Protein AF-A0A1S9AV54-F1 (afdb_monomer)

Secondary structure (DSSP, 8-state):
--HHHHHHHHHHHHHH-S----TTT-TT--GGGG-SSSSEEEETTEEEEEEE-TTT--EEEEEEESSHHHHHHHHH-HHHHHHHHHHHHHTT-SEEEEEETTTEEEEEEETTEEEEEE--TTGGG----SHHHHHHHHHHHHHHHHH--

Sequence (149 aa):
MDDALLAYLLEDAKRNAETIHWPLLSHESQYQHYFPTDTTGRVDSIDLETQLDSVSGQLYVSFTAVTSRMSRLFQQSASVAKWFKDLGEQLRATAVFLHLEAEGYRFLTLQGKPMEATLDQDLDKQHPTTPAATLVLEMCRGYERLYLV

Solvent-accessible surface area (backbone atoms only — not comparable to full-atom values): 8531 Å² total; per-residue (Å²): 132,40,70,49,50,51,51,52,52,56,54,44,38,74,73,63,81,49,83,81,83,52,73,89,75,47,91,74,73,55,74,68,78,46,35,88,42,100,40,39,27,59,55,92,61,32,41,37,39,47,50,69,40,85,88,80,72,43,35,36,35,40,37,35,26,75,37,61,68,45,26,50,40,57,75,62,13,66,56,54,46,47,47,56,50,53,51,31,54,74,68,61,25,42,33,35,37,37,39,23,70,82,77,47,41,35,37,51,28,50,69,75,40,83,38,83,47,71,70,59,98,57,63,90,75,62,76,62,90,43,76,69,48,43,53,51,52,52,49,53,53,52,47,44,70,73,76,71,114

Foldseek 3Di:
DDPLVVVLQVVVCVVPVDDSPQVLVPPPDDLVNQPPDPAWGDGPQKTKGWDQDPVVRAIEIEIERNDLSSLVSCVPDPSNLVVQLVSCVVVQHQWYWYQHPVQGIWTADGSSHGDTDRDDPPLVVDDDPDPVSVVVSVVSVVCCVPPVD

pLDDT: mean 76.38, std 11.06, range [46.53, 90.31]

Structure (mmCIF, N/CA/C/O backbone):
data_AF-A0A1S9AV54-F1
#
_entry.id   AF-A0A1S9AV54-F1
#
loop_
_atom_site.group_PDB
_atom_site.id
_atom_site.type_symbol
_atom_site.label_atom_id
_atom_site.label_alt_id
_atom_site.label_comp_id
_atom_site.label_asym_id
_atom_site.label_entity_id
_atom_site.label_seq_id
_atom_site.pdbx_PDB_ins_code
_atom_site.Cartn_x
_atom_site.Cartn_y
_atom_site.Cartn_z
_atom_site.occupancy
_atom_site.B_iso_or_equiv
_atom_site.auth_seq_id
_atom_site.auth_comp_id
_atom_site.auth_asym_id
_atom_site.auth_atom_id
_atom_site.pdbx_PDB_model_num
ATOM 1 N N . MET A 1 1 ? -0.200 3.895 -17.771 1.00 75.38 1 MET A N 1
ATOM 2 C CA . MET A 1 1 ? 1.186 3.693 -17.313 1.00 75.38 1 MET A CA 1
ATOM 3 C C . MET A 1 1 ? 1.855 5.051 -17.289 1.00 75.38 1 ME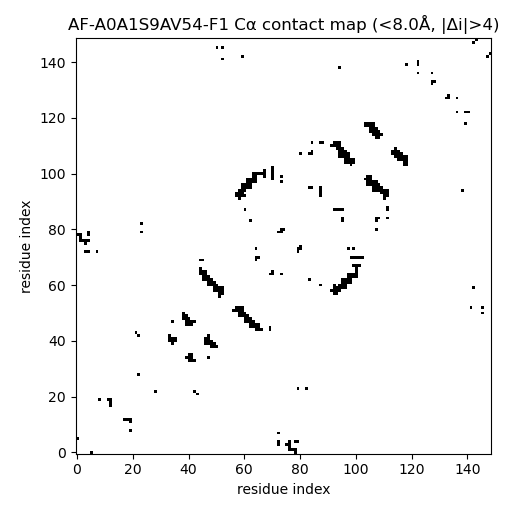T A C 1
ATOM 5 O O . MET A 1 1 ? 1.773 5.745 -18.294 1.00 75.38 1 MET A O 1
ATOM 9 N N . ASP A 1 2 ? 2.407 5.448 -16.146 1.00 87.81 2 ASP A N 1
ATOM 10 C CA . ASP A 1 2 ? 3.111 6.726 -15.962 1.00 87.81 2 ASP A CA 1
ATOM 11 C C . ASP A 1 2 ? 4.630 6.587 -16.148 1.00 87.81 2 ASP A C 1
ATOM 13 O O . ASP A 1 2 ? 5.161 5.473 -16.182 1.00 87.81 2 ASP A O 1
ATOM 17 N N . ASP A 1 3 ? 5.311 7.729 -16.256 1.00 89.19 3 ASP A N 1
ATOM 18 C CA . ASP A 1 3 ? 6.747 7.815 -16.536 1.00 89.19 3 ASP A CA 1
ATOM 19 C C . ASP A 1 3 ? 7.610 7.166 -15.450 1.00 89.19 3 ASP A C 1
ATOM 21 O O . ASP A 1 3 ? 8.635 6.567 -15.771 1.00 89.19 3 ASP A O 1
ATOM 25 N N . ALA A 1 4 ? 7.200 7.233 -14.177 1.00 87.81 4 ALA A N 1
ATOM 26 C CA . ALA A 1 4 ? 7.950 6.623 -13.082 1.00 87.81 4 ALA A CA 1
ATOM 27 C C . ALA A 1 4 ? 7.908 5.092 -13.173 1.00 87.81 4 ALA A C 1
ATOM 29 O O . ALA A 1 4 ? 8.945 4.434 -13.059 1.00 87.81 4 ALA A O 1
ATOM 30 N N . LEU A 1 5 ? 6.730 4.526 -13.460 1.00 85.88 5 LEU A N 1
ATOM 31 C CA . LEU A 1 5 ? 6.596 3.094 -13.726 1.00 85.88 5 LEU A CA 1
ATOM 32 C C . LEU A 1 5 ? 7.379 2.686 -14.978 1.00 85.88 5 LEU A C 1
ATOM 34 O O . LEU A 1 5 ? 8.121 1.710 -14.938 1.00 85.88 5 LEU A O 1
ATOM 38 N N . LEU A 1 6 ? 7.283 3.443 -16.073 1.00 86.06 6 LEU A N 1
ATOM 39 C CA . LEU A 1 6 ? 8.031 3.138 -17.294 1.00 86.06 6 LEU A CA 1
ATOM 40 C C . LEU A 1 6 ? 9.552 3.167 -17.061 1.00 86.06 6 LEU A C 1
ATOM 42 O O . LEU A 1 6 ? 10.252 2.248 -17.485 1.00 86.06 6 LEU A O 1
ATOM 46 N N . ALA A 1 7 ? 10.065 4.187 -16.371 1.00 87.19 7 ALA A N 1
ATOM 47 C CA . ALA A 1 7 ? 11.483 4.304 -16.046 1.00 87.19 7 ALA A CA 1
ATOM 48 C C . ALA A 1 7 ? 11.966 3.127 -15.188 1.00 87.19 7 ALA A C 1
ATOM 50 O O . ALA A 1 7 ? 13.002 2.534 -15.494 1.00 87.19 7 ALA A O 1
ATOM 51 N N . TYR A 1 8 ? 11.184 2.741 -14.175 1.00 85.69 8 TYR A N 1
ATOM 52 C CA . TYR A 1 8 ? 11.475 1.574 -13.345 1.00 85.69 8 TYR A CA 1
ATOM 53 C C . TYR A 1 8 ? 11.595 0.296 -14.184 1.00 85.69 8 TYR A C 1
ATOM 55 O O . TYR A 1 8 ? 12.587 -0.422 -14.073 1.00 85.69 8 TYR A O 1
ATOM 63 N N . LEU A 1 9 ? 10.617 0.038 -15.058 1.00 84.19 9 LEU A N 1
ATOM 64 C CA . LEU A 1 9 ? 10.584 -1.155 -15.908 1.00 84.19 9 LEU A CA 1
ATOM 65 C C . LEU A 1 9 ? 11.773 -1.176 -16.887 1.00 84.19 9 LEU A C 1
ATOM 67 O O . LEU A 1 9 ? 12.424 -2.205 -17.057 1.00 84.19 9 LEU A O 1
ATOM 71 N N . LEU A 1 10 ? 12.111 -0.031 -17.492 1.00 85.19 10 LEU A N 1
ATOM 72 C CA . LEU A 1 10 ? 13.263 0.089 -18.393 1.00 85.19 10 LEU A CA 1
ATOM 73 C C . LEU A 1 10 ? 14.598 -0.151 -17.681 1.00 85.19 10 LEU A C 1
ATOM 75 O O . LEU A 1 10 ? 15.503 -0.761 -18.253 1.00 85.19 10 LEU A O 1
ATOM 79 N N . GLU A 1 11 ? 14.753 0.347 -16.455 1.00 84.00 11 GLU A N 1
ATOM 80 C CA . GLU A 1 11 ? 15.935 0.061 -15.643 1.00 84.00 11 GLU A CA 1
ATOM 81 C C . GLU A 1 11 ? 16.008 -1.407 -15.232 1.00 84.00 11 GLU A C 1
ATOM 83 O O . GLU A 1 11 ? 17.103 -1.972 -15.200 1.00 84.00 11 GLU A O 1
ATOM 88 N N . ASP A 1 12 ? 14.869 -2.026 -14.930 1.00 79.81 12 ASP A N 1
ATOM 89 C CA . ASP A 1 12 ? 14.818 -3.429 -14.542 1.00 79.81 12 ASP A CA 1
ATOM 90 C C . ASP A 1 12 ? 15.193 -4.365 -15.695 1.00 79.81 12 ASP A C 1
ATOM 92 O O . ASP A 1 12 ? 16.088 -5.196 -15.538 1.00 79.81 12 ASP A O 1
ATOM 96 N N . ALA A 1 13 ? 14.643 -4.142 -16.894 1.00 79.69 13 ALA A N 1
ATOM 97 C CA . ALA A 1 13 ? 15.027 -4.895 -18.092 1.00 79.69 13 ALA A CA 1
ATOM 98 C C . ALA A 1 13 ? 16.526 -4.808 -18.401 1.00 79.69 13 ALA A C 1
ATOM 100 O O . ALA A 1 13 ? 17.140 -5.800 -18.792 1.00 79.69 13 ALA A O 1
ATOM 101 N N . LYS A 1 14 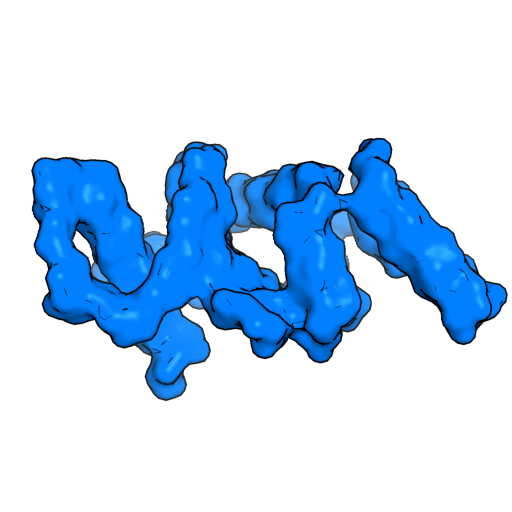? 17.141 -3.633 -18.206 1.00 81.94 14 LYS A N 1
ATOM 102 C CA . LYS A 1 14 ? 18.591 -3.463 -18.396 1.00 81.94 14 LYS A CA 1
ATOM 103 C C . LYS A 1 14 ? 19.414 -4.284 -17.405 1.00 81.94 14 LYS A C 1
ATOM 105 O O . LYS A 1 14 ? 20.535 -4.660 -17.732 1.00 81.94 14 LYS A O 1
ATOM 110 N N . ARG A 1 15 ? 18.895 -4.508 -16.195 1.00 75.69 15 ARG A N 1
ATOM 111 C CA . ARG A 1 15 ? 19.590 -5.235 -15.124 1.00 75.69 15 ARG A CA 1
ATOM 112 C C . ARG A 1 15 ? 19.398 -6.741 -15.228 1.00 75.69 15 ARG A C 1
ATOM 114 O O . ARG A 1 15 ? 20.354 -7.470 -14.993 1.00 75.69 15 ARG A O 1
ATOM 121 N N . ASN A 1 16 ? 18.193 -7.180 -15.575 1.00 70.38 16 ASN A N 1
ATOM 122 C CA . ASN A 1 16 ? 17.802 -8.574 -15.407 1.00 70.38 16 ASN A CA 1
ATOM 123 C C . ASN A 1 16 ? 17.752 -9.383 -16.709 1.00 70.38 16 ASN A C 1
ATOM 125 O O . ASN A 1 16 ? 17.605 -10.592 -16.615 1.00 70.38 16 ASN A O 1
ATOM 129 N N . ALA A 1 17 ? 17.919 -8.771 -17.894 1.00 57.16 17 ALA A N 1
ATOM 130 C CA . ALA A 1 17 ? 17.963 -9.409 -19.230 1.00 57.16 17 ALA A CA 1
ATOM 131 C C . ALA A 1 17 ? 16.789 -10.351 -19.602 1.00 57.16 17 ALA A C 1
ATOM 133 O O . ALA A 1 17 ? 16.693 -10.781 -20.752 1.00 57.16 17 ALA A O 1
ATOM 134 N N . GLU A 1 18 ? 15.880 -10.630 -18.673 1.00 56.59 18 GLU A N 1
ATOM 135 C CA . GLU A 1 18 ? 14.675 -11.425 -18.838 1.00 56.59 18 GLU A CA 1
ATOM 136 C C . GLU A 1 18 ? 13.428 -10.538 -18.909 1.00 56.59 18 GLU A C 1
ATOM 138 O O . GLU A 1 18 ? 13.426 -9.354 -18.560 1.00 56.59 18 GLU A O 1
ATOM 143 N N . THR A 1 19 ? 12.359 -11.139 -19.427 1.00 55.69 19 THR A N 1
ATOM 144 C CA . THR A 1 19 ? 11.042 -10.539 -19.630 1.00 55.69 19 THR A CA 1
ATOM 145 C C . THR A 1 19 ? 10.563 -9.842 -18.359 1.00 55.69 19 THR A C 1
ATOM 147 O O . THR A 1 19 ? 10.420 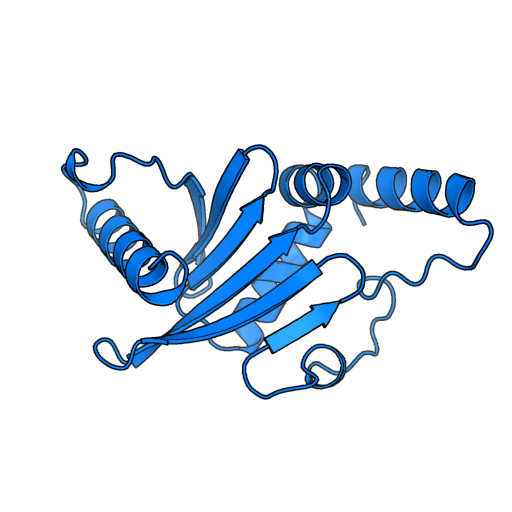-10.476 -17.318 1.00 55.69 19 THR A O 1
ATOM 150 N N . ILE A 1 20 ? 10.280 -8.541 -18.457 1.00 55.16 20 ILE A N 1
ATOM 151 C CA . ILE A 1 20 ? 9.717 -7.751 -17.361 1.00 55.16 20 ILE A CA 1
ATOM 152 C C . ILE A 1 20 ? 8.332 -8.318 -17.021 1.00 55.16 20 ILE A C 1
ATOM 154 O O . ILE A 1 20 ? 7.342 -7.985 -17.675 1.00 55.16 20 ILE A O 1
ATOM 158 N N . HIS A 1 21 ? 8.245 -9.186 -16.016 1.00 56.19 21 HIS A N 1
ATOM 159 C CA . HIS A 1 21 ? 6.972 -9.721 -15.551 1.00 56.19 21 HIS A CA 1
ATOM 160 C C . HIS A 1 21 ? 6.456 -8.876 -14.391 1.00 56.19 21 HIS A C 1
ATOM 162 O O . HIS A 1 21 ? 6.530 -9.266 -13.227 1.00 56.19 21 HIS A O 1
ATOM 168 N N . TRP A 1 22 ? 5.937 -7.690 -14.712 1.00 62.81 22 TRP A N 1
ATOM 169 C CA . TRP A 1 22 ? 5.307 -6.849 -13.705 1.00 62.81 22 TRP A CA 1
ATOM 170 C C . TRP A 1 22 ? 3.794 -7.130 -13.645 1.00 62.81 22 TRP A C 1
ATOM 172 O O . TRP A 1 22 ? 3.108 -6.961 -14.655 1.00 62.81 22 TRP A O 1
ATOM 182 N N . PRO A 1 23 ? 3.241 -7.511 -12.482 1.00 59.38 23 PRO A N 1
ATOM 183 C CA . PRO A 1 23 ? 1.856 -7.975 -12.357 1.00 59.38 23 PRO A CA 1
ATOM 184 C C . PRO A 1 23 ? 0.800 -6.908 -12.679 1.00 59.38 23 PRO A C 1
ATOM 186 O O . PRO A 1 23 ? -0.348 -7.245 -12.951 1.00 59.38 23 PRO A O 1
ATOM 189 N N . LEU A 1 24 ? 1.180 -5.623 -12.716 1.00 56.88 24 LEU A N 1
ATOM 190 C CA . LEU A 1 24 ? 0.297 -4.534 -13.167 1.00 56.88 24 LEU A CA 1
ATOM 191 C C . LEU A 1 24 ? 0.088 -4.501 -14.683 1.00 56.88 24 LEU A C 1
ATOM 193 O O . LEU A 1 24 ? -0.802 -3.800 -15.159 1.00 56.88 24 LEU A O 1
ATOM 197 N N . LEU A 1 25 ? 0.941 -5.190 -15.443 1.00 57.09 25 LEU A N 1
ATOM 198 C CA . LEU A 1 25 ? 0.853 -5.263 -16.902 1.00 57.09 25 LEU A CA 1
ATOM 199 C C . LEU A 1 25 ? 0.002 -6.456 -17.355 1.00 57.09 25 LEU A C 1
ATOM 201 O O . LEU A 1 25 ? -0.543 -6.440 -18.457 1.00 57.09 25 LEU A O 1
ATOM 205 N N . SER A 1 26 ? -0.156 -7.467 -16.501 1.00 55.50 26 SER A N 1
ATOM 206 C CA . SER A 1 26 ? -1.045 -8.601 -16.727 1.00 55.50 26 SER A CA 1
ATOM 207 C C . SER A 1 26 ? -2.447 -8.275 -16.206 1.00 55.50 26 SER A C 1
ATOM 209 O O . SER A 1 26 ? -2.756 -8.456 -15.033 1.00 55.50 26 SER A O 1
ATOM 211 N N . HIS A 1 27 ? -3.323 -7.815 -17.101 1.00 48.72 27 HIS A N 1
ATOM 212 C CA . HIS A 1 27 ? -4.743 -7.542 -16.824 1.00 48.72 27 HIS A CA 1
ATOM 213 C C . HIS A 1 27 ? -5.552 -8.767 -16.335 1.00 48.72 27 HIS A C 1
ATOM 215 O O . HIS A 1 27 ? -6.704 -8.611 -15.934 1.00 48.72 27 HIS A O 1
ATOM 221 N N . GLU A 1 28 ? -4.978 -9.973 -16.381 1.00 46.53 28 GLU A N 1
ATOM 222 C CA . GLU A 1 28 ? -5.686 -11.246 -16.186 1.00 46.53 28 GLU A CA 1
ATOM 223 C C . GLU A 1 28 ? -5.423 -11.934 -14.840 1.00 46.53 28 GLU A C 1
ATOM 225 O O . GLU A 1 28 ? -6.096 -12.916 -14.517 1.00 46.53 28 GLU A O 1
ATOM 230 N N . SER A 1 29 ? -4.476 -11.458 -14.027 1.00 51.19 29 SER A N 1
ATOM 231 C CA . SER A 1 29 ? -4.162 -12.116 -12.757 1.00 51.19 29 SER A CA 1
ATOM 232 C C . SER A 1 29 ? -5.284 -11.872 -11.745 1.00 51.19 29 SER A C 1
ATOM 234 O O . SER A 1 29 ? -5.382 -10.819 -11.114 1.00 51.19 29 SER A O 1
ATOM 236 N N . GLN A 1 30 ? -6.160 -12.872 -11.610 1.00 55.03 30 GLN A N 1
ATOM 237 C CA . GLN A 1 30 ? -7.209 -12.905 -10.594 1.00 55.03 30 GLN A CA 1
ATOM 238 C C . GLN A 1 30 ? -6.583 -12.691 -9.214 1.00 55.03 30 GLN A C 1
ATOM 240 O O . GLN A 1 30 ? -5.549 -13.282 -8.917 1.00 55.03 30 GLN A O 1
ATOM 245 N N . TYR A 1 31 ? -7.239 -11.886 -8.382 1.00 56.97 31 TYR A N 1
ATOM 246 C CA . TYR A 1 31 ? -6.842 -11.487 -7.028 1.00 56.97 31 TYR A CA 1
ATOM 247 C C . TYR A 1 31 ? -6.191 -12.603 -6.175 1.00 56.97 31 TYR A C 1
ATOM 249 O O . TYR A 1 31 ? -5.211 -12.363 -5.473 1.00 56.97 31 TYR A O 1
ATOM 257 N N . GLN A 1 32 ? -6.684 -13.842 -6.291 1.00 59.59 32 GLN A N 1
ATOM 258 C CA . GLN A 1 32 ? -6.175 -15.024 -5.580 1.00 59.59 32 GLN A CA 1
ATOM 259 C C . GLN A 1 32 ? -4.711 -15.373 -5.904 1.00 59.59 32 GLN A C 1
ATOM 261 O O . GLN A 1 32 ? -4.046 -16.014 -5.101 1.00 59.59 32 GLN A O 1
ATOM 266 N N . HIS A 1 33 ? -4.174 -14.929 -7.042 1.00 63.44 33 HIS A N 1
ATOM 267 C CA . HIS A 1 33 ? -2.778 -15.177 -7.415 1.00 63.44 33 HIS A CA 1
ATOM 268 C C . HIS A 1 33 ? -1.773 -14.352 -6.601 1.00 63.44 33 HIS A C 1
ATOM 270 O O . HIS A 1 33 ? -0.587 -14.670 -6.609 1.00 63.44 33 HIS A O 1
ATOM 276 N N . TYR A 1 34 ? -2.224 -13.301 -5.911 1.00 61.72 34 TYR A N 1
ATOM 277 C CA . TYR A 1 34 ? -1.355 -12.431 -5.111 1.00 61.72 34 TYR A CA 1
ATOM 278 C C . TYR A 1 34 ? -1.278 -12.845 -3.638 1.00 61.72 34 TYR A C 1
ATOM 280 O O . TYR A 1 34 ? -0.382 -12.402 -2.923 1.00 61.72 34 TYR A O 1
ATOM 288 N N . PHE A 1 35 ? -2.193 -13.713 -3.203 1.00 65.38 35 PHE A N 1
ATOM 289 C CA . PHE A 1 35 ? -2.375 -14.141 -1.820 1.00 65.38 35 PHE A CA 1
ATOM 290 C C . PHE A 1 35 ? -2.206 -15.666 -1.725 1.00 65.38 35 PHE A C 1
ATOM 292 O O . PHE A 1 35 ? -3.184 -16.402 -1.835 1.00 65.38 35 PHE A O 1
ATOM 299 N N . PRO A 1 36 ? -0.972 -16.179 -1.542 1.00 64.38 36 PRO A N 1
ATOM 300 C CA . PRO A 1 36 ? -0.732 -17.587 -1.231 1.00 64.38 36 PRO A CA 1
ATOM 301 C C . PRO A 1 36 ? -1.382 -18.025 0.091 1.00 64.38 36 PRO A C 1
ATOM 303 O O . PRO A 1 36 ? -1.556 -19.221 0.312 1.00 64.38 36 PRO A O 1
ATOM 306 N N . THR A 1 37 ? -1.732 -17.078 0.967 1.00 75.31 37 THR A N 1
ATOM 307 C CA . THR A 1 37 ? -2.500 -17.316 2.194 1.00 75.31 37 THR A CA 1
ATOM 308 C C . THR A 1 37 ? -3.629 -16.297 2.318 1.00 75.31 37 THR A C 1
ATOM 310 O O . THR A 1 37 ? -3.597 -15.263 1.657 1.00 75.31 37 THR A O 1
ATOM 313 N N . ASP A 1 38 ? -4.583 -16.541 3.218 1.00 73.19 38 ASP A N 1
ATOM 314 C CA . ASP A 1 38 ? -5.720 -15.636 3.441 1.00 73.19 38 ASP A CA 1
ATOM 315 C C . ASP A 1 38 ? -5.311 -14.235 3.929 1.00 73.19 38 ASP A C 1
ATOM 317 O O . ASP A 1 38 ? -6.094 -13.297 3.796 1.00 73.19 38 ASP A O 1
ATOM 321 N N . THR A 1 39 ? -4.108 -14.083 4.498 1.00 82.25 39 THR A N 1
ATOM 322 C CA . THR A 1 39 ? -3.677 -12.836 5.150 1.00 82.25 39 THR A CA 1
ATOM 323 C C . THR A 1 39 ? -2.349 -12.279 4.666 1.00 82.25 39 THR A C 1
ATOM 325 O O . THR A 1 39 ? -2.066 -11.114 4.911 1.00 82.25 39 THR A O 1
ATOM 328 N N . THR A 1 40 ? -1.521 -13.066 3.986 1.00 85.25 40 THR A N 1
ATOM 329 C CA . THR A 1 40 ? -0.207 -12.622 3.508 1.00 85.25 40 THR A CA 1
ATOM 330 C C . THR A 1 40 ? 0.042 -13.060 2.079 1.00 85.25 40 THR A C 1
ATOM 332 O O . THR A 1 40 ? -0.409 -14.123 1.631 1.00 85.25 40 THR A O 1
ATOM 335 N N . GLY A 1 41 ? 0.813 -12.245 1.372 1.00 83.19 41 GLY A N 1
ATOM 336 C CA . GLY A 1 41 ? 1.268 -12.567 0.041 1.00 83.19 41 GLY A CA 1
ATOM 337 C C . GLY A 1 41 ? 2.486 -11.795 -0.394 1.00 83.19 41 GLY A C 1
ATOM 338 O O . GLY A 1 41 ? 2.962 -10.898 0.294 1.00 83.19 41 GLY A O 1
ATOM 339 N N . ARG A 1 42 ? 3.017 -12.185 -1.547 1.00 80.31 42 ARG A N 1
ATOM 340 C CA . ARG A 1 42 ? 4.173 -11.528 -2.136 1.00 80.31 42 ARG A CA 1
ATOM 341 C C . ARG A 1 42 ? 3.998 -11.422 -3.632 1.00 80.31 42 ARG A C 1
ATOM 343 O O . ARG A 1 42 ? 3.701 -12.400 -4.314 1.00 80.31 42 ARG A O 1
ATOM 350 N N . VAL A 1 43 ? 4.226 -10.218 -4.123 1.00 76.75 43 VAL A N 1
ATOM 351 C CA . VAL A 1 43 ? 4.129 -9.855 -5.525 1.00 76.75 43 VAL A CA 1
ATOM 352 C C . VAL A 1 43 ? 5.462 -9.235 -5.914 1.00 76.75 43 VAL A C 1
ATOM 354 O O . VAL A 1 43 ? 5.704 -8.053 -5.685 1.00 76.75 43 VAL A O 1
ATOM 357 N N . ASP A 1 44 ? 6.352 -10.070 -6.457 1.00 76.12 44 ASP A N 1
ATOM 358 C CA . ASP A 1 44 ? 7.738 -9.703 -6.768 1.00 76.12 44 ASP A CA 1
ATOM 359 C C . ASP A 1 44 ? 8.459 -9.107 -5.536 1.00 76.12 44 ASP A C 1
ATOM 361 O O . ASP A 1 44 ? 8.775 -9.823 -4.579 1.00 76.12 44 ASP A O 1
ATOM 365 N N . SER A 1 45 ? 8.692 -7.795 -5.537 1.00 79.88 45 SER A N 1
ATOM 366 C CA . SER A 1 45 ? 9.422 -7.055 -4.506 1.00 79.88 45 SER A CA 1
ATOM 367 C C . SER A 1 45 ? 8.481 -6.242 -3.608 1.00 79.88 45 SER A C 1
ATOM 369 O O . SER A 1 45 ? 8.879 -5.218 -3.043 1.00 79.88 45 SER A O 1
ATOM 371 N N . ILE A 1 46 ? 7.226 -6.688 -3.523 1.00 84.62 46 ILE A N 1
ATOM 372 C CA . ILE A 1 46 ? 6.162 -6.139 -2.687 1.00 84.62 46 ILE A CA 1
ATOM 373 C C . ILE A 1 46 ? 5.657 -7.259 -1.784 1.00 84.62 46 ILE A C 1
ATOM 375 O O . ILE A 1 46 ? 5.123 -8.250 -2.285 1.00 84.62 46 ILE A O 1
ATOM 379 N N . ASP A 1 47 ? 5.789 -7.089 -0.475 1.00 87.38 47 ASP A N 1
ATOM 380 C CA . ASP A 1 47 ? 5.120 -7.954 0.496 1.00 87.38 47 ASP A CA 1
ATOM 381 C C . ASP A 1 47 ? 3.748 -7.348 0.836 1.00 87.38 47 ASP A C 1
ATOM 383 O O . ASP A 1 47 ? 3.613 -6.131 0.982 1.00 87.38 47 ASP A O 1
ATOM 387 N N . LEU A 1 48 ? 2.721 -8.190 0.908 1.00 88.06 48 LEU A N 1
ATOM 388 C CA . LEU A 1 48 ? 1.338 -7.823 1.193 1.00 88.06 48 LEU A CA 1
ATOM 389 C C . LEU A 1 48 ? 0.907 -8.493 2.487 1.00 88.06 48 LEU A C 1
ATOM 391 O O . LEU A 1 48 ? 1.116 -9.694 2.669 1.00 88.06 48 LEU A O 1
ATOM 395 N N . GLU A 1 49 ? 0.222 -7.744 3.335 1.00 90.31 49 GLU A N 1
ATOM 396 C CA . GLU A 1 49 ? -0.353 -8.265 4.565 1.00 90.31 49 GLU A CA 1
ATOM 397 C C . GLU A 1 49 ? -1.732 -7.656 4.806 1.00 90.31 49 GLU A C 1
ATOM 399 O O . GLU A 1 49 ? -1.964 -6.476 4.542 1.00 90.31 49 GLU A O 1
ATOM 404 N N . THR A 1 50 ? -2.661 -8.464 5.303 1.00 89.38 50 THR A N 1
ATOM 405 C CA . THR A 1 50 ? -3.975 -8.020 5.749 1.00 89.38 50 THR A CA 1
ATOM 406 C C . THR A 1 50 ? -4.213 -8.468 7.178 1.00 89.38 50 THR A C 1
ATOM 408 O O . THR A 1 50 ? -4.050 -9.647 7.495 1.00 89.38 50 THR A O 1
ATOM 411 N N . GLN A 1 51 ? -4.694 -7.557 8.014 1.00 88.88 51 GLN A N 1
ATOM 412 C CA . GLN A 1 51 ? -5.055 -7.850 9.394 1.00 88.88 51 GLN A CA 1
ATOM 413 C C . GLN A 1 51 ? -6.421 -7.266 9.730 1.00 88.88 51 GLN A C 1
ATOM 415 O O . GLN A 1 51 ? -6.720 -6.111 9.419 1.00 88.88 51 GLN A O 1
ATOM 420 N N . LEU A 1 52 ? -7.252 -8.080 10.378 1.00 87.31 52 LEU A N 1
ATOM 421 C CA . LEU A 1 52 ? -8.535 -7.667 10.931 1.00 87.31 52 LEU A CA 1
ATOM 422 C C . LEU A 1 52 ? -8.329 -7.275 12.396 1.00 87.31 52 LEU A C 1
ATOM 424 O O . LEU A 1 52 ? -7.984 -8.122 13.219 1.00 87.31 52 LEU A O 1
ATOM 428 N N . ASP A 1 53 ? -8.578 -6.013 12.736 1.00 83.75 53 ASP A N 1
ATOM 429 C CA . ASP A 1 53 ? -8.629 -5.590 14.134 1.00 83.75 53 ASP A CA 1
ATOM 430 C C . ASP A 1 53 ? -9.872 -6.199 14.787 1.00 83.75 53 ASP A C 1
ATOM 432 O O . ASP A 1 53 ? -11.007 -5.845 14.467 1.00 83.75 53 ASP A O 1
ATOM 436 N N . SER A 1 54 ? -9.655 -7.133 15.709 1.00 80.75 54 SER A N 1
ATOM 437 C CA . SER A 1 54 ? -10.722 -7.842 16.417 1.00 80.75 54 SER A CA 1
ATOM 438 C C . SER A 1 54 ? -11.556 -6.935 17.326 1.00 80.75 54 SER A C 1
ATOM 440 O O . SER A 1 54 ? -12.683 -7.295 17.667 1.00 80.75 54 SER A O 1
ATOM 442 N N . VAL A 1 55 ? -11.039 -5.760 17.699 1.00 77.06 55 VAL A N 1
ATOM 443 C CA . VAL A 1 55 ? -11.728 -4.785 18.552 1.00 77.06 55 VAL A CA 1
ATOM 444 C C . VAL A 1 55 ? -12.638 -3.887 17.722 1.00 77.06 55 VAL A C 1
ATOM 446 O O . VAL A 1 55 ? -13.791 -3.668 18.088 1.00 77.06 55 VAL A O 1
ATOM 449 N N . SER A 1 56 ? -12.132 -3.357 16.607 1.00 79.50 56 SER A N 1
ATOM 450 C CA . SER A 1 56 ? -12.882 -2.420 15.761 1.00 79.50 56 SER A CA 1
ATOM 451 C C . SER A 1 56 ? -13.645 -3.094 14.614 1.00 79.50 56 SER A C 1
ATOM 453 O O . SER A 1 56 ? -14.520 -2.471 14.012 1.00 79.50 56 SER A O 1
ATOM 455 N N . GLY A 1 57 ? -13.334 -4.356 14.303 1.00 84.75 57 GLY A N 1
ATOM 456 C CA . GLY A 1 57 ? -13.851 -5.080 13.140 1.00 84.75 57 GLY A CA 1
ATOM 457 C C . GLY A 1 57 ? -13.325 -4.544 11.804 1.00 84.75 57 GLY A C 1
ATOM 458 O O . GLY A 1 57 ? -13.901 -4.841 10.758 1.00 84.75 57 GLY A O 1
ATOM 459 N N . GLN A 1 58 ? -12.276 -3.720 11.828 1.00 86.06 58 GLN A N 1
ATOM 460 C CA . GLN A 1 58 ? -11.740 -3.051 10.647 1.00 86.06 58 GLN A CA 1
ATOM 461 C C . GLN A 1 58 ? -10.645 -3.887 9.994 1.00 86.06 58 GLN A C 1
ATOM 463 O O . GLN A 1 58 ? -9.756 -4.404 10.668 1.00 86.06 58 GLN A O 1
ATOM 468 N N . LEU A 1 59 ? -10.711 -4.006 8.668 1.00 87.94 59 LEU A N 1
ATOM 469 C CA . LEU A 1 59 ? -9.681 -4.671 7.877 1.00 87.94 59 LEU A CA 1
ATOM 470 C C . LEU A 1 59 ? -8.639 -3.652 7.423 1.00 87.94 59 LEU A C 1
ATOM 472 O O . LEU A 1 59 ? -8.971 -2.671 6.752 1.00 87.94 59 LEU A O 1
ATOM 476 N N . TYR A 1 60 ? -7.384 -3.924 7.737 1.00 88.56 60 TYR A N 1
ATOM 477 C CA . TYR A 1 60 ? -6.238 -3.137 7.319 1.00 88.56 60 TYR A CA 1
ATOM 478 C C . TYR A 1 60 ? -5.405 -3.920 6.321 1.00 88.56 60 TYR A C 1
ATOM 480 O O . TYR A 1 60 ? -5.235 -5.127 6.479 1.00 88.56 60 TYR A O 1
ATOM 488 N N . VAL A 1 61 ? -4.874 -3.223 5.322 1.00 89.00 61 VAL A N 1
ATOM 489 C CA . VAL A 1 61 ? -3.982 -3.797 4.313 1.00 89.00 61 VAL A CA 1
ATOM 490 C C . VAL A 1 61 ? -2.681 -3.015 4.320 1.00 89.00 61 VAL A C 1
ATOM 492 O O . VAL A 1 61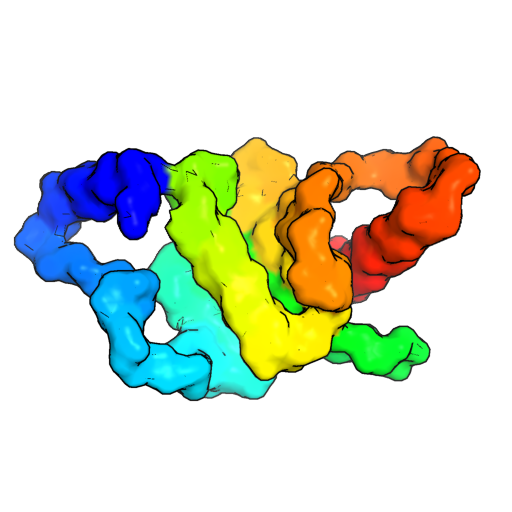 ? -2.706 -1.784 4.269 1.00 8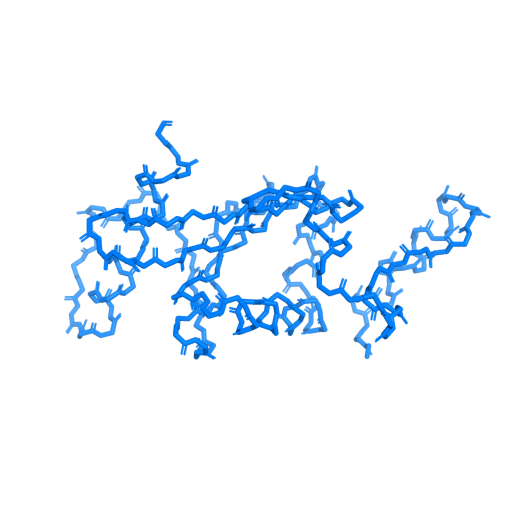9.00 61 VAL A O 1
ATOM 495 N N . SER A 1 62 ? -1.559 -3.720 4.371 1.00 89.75 62 SER A N 1
ATOM 496 C CA . SER A 1 62 ? -0.219 -3.153 4.308 1.00 89.75 62 SER A CA 1
ATOM 497 C C . SER A 1 62 ? 0.532 -3.679 3.093 1.00 89.75 62 SER A C 1
ATOM 499 O O . SER A 1 62 ? 0.492 -4.872 2.790 1.00 89.75 62 SER A O 1
ATOM 501 N N . PHE A 1 63 ? 1.229 -2.780 2.405 1.00 89.44 63 PHE A N 1
ATOM 502 C CA . PHE A 1 63 ? 2.146 -3.096 1.318 1.00 89.44 63 PHE A CA 1
ATOM 503 C C . PHE A 1 63 ? 3.549 -2.659 1.705 1.00 89.44 63 PHE A C 1
ATOM 505 O O . PHE A 1 63 ? 3.800 -1.467 1.877 1.00 89.44 63 PHE A O 1
ATOM 512 N N . THR A 1 64 ? 4.482 -3.597 1.787 1.00 89.06 64 THR A N 1
ATOM 513 C CA . THR A 1 64 ? 5.873 -3.307 2.130 1.00 89.06 64 THR A CA 1
ATOM 514 C C . THR A 1 64 ? 6.750 -3.366 0.891 1.00 89.06 64 THR A C 1
ATOM 516 O O . THR A 1 64 ? 6.829 -4.386 0.205 1.00 89.06 64 THR A O 1
ATOM 519 N N . ALA A 1 65 ? 7.427 -2.257 0.603 1.00 87.31 65 ALA A N 1
ATOM 520 C CA . ALA A 1 65 ? 8.478 -2.213 -0.398 1.00 87.31 65 ALA A CA 1
ATOM 521 C C . ALA A 1 65 ? 9.730 -2.916 0.144 1.00 87.31 65 ALA A C 1
ATOM 523 O O . ALA A 1 65 ? 10.362 -2.431 1.079 1.00 87.31 65 ALA A O 1
ATOM 524 N N . VAL A 1 66 ? 10.132 -4.024 -0.484 1.00 84.25 66 VAL A N 1
ATOM 525 C CA . VAL A 1 66 ? 11.299 -4.823 -0.050 1.00 84.25 66 VAL A CA 1
ATOM 526 C C . VAL A 1 66 ? 12.634 -4.156 -0.420 1.00 84.25 66 VAL A C 1
ATOM 528 O O . VAL A 1 66 ? 13.693 -4.560 0.047 1.00 84.25 66 VAL A O 1
ATOM 531 N N . THR A 1 67 ? 12.610 -3.141 -1.291 1.00 84.00 67 THR A N 1
ATOM 532 C CA . THR A 1 67 ? 13.817 -2.423 -1.725 1.00 8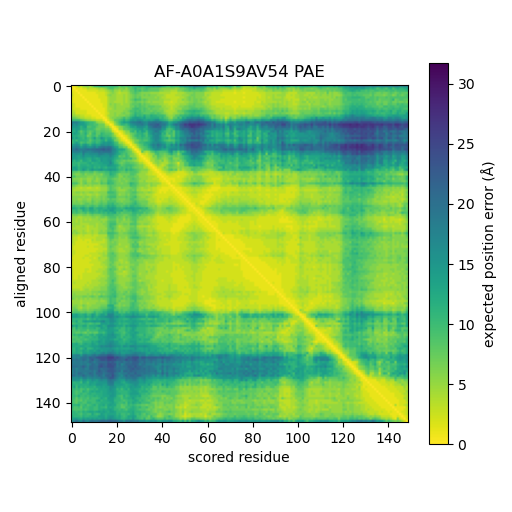4.00 67 THR A CA 1
ATOM 533 C C . THR A 1 67 ? 13.575 -0.925 -1.830 1.00 84.00 67 THR A C 1
ATOM 535 O O . THR A 1 67 ? 12.505 -0.477 -2.239 1.00 84.00 67 THR A O 1
ATOM 538 N N . SER A 1 68 ? 14.624 -0.133 -1.626 1.00 84.56 68 SER A N 1
ATOM 539 C CA . SER A 1 68 ? 14.571 1.330 -1.716 1.00 84.56 68 SER A CA 1
ATOM 540 C C . SER A 1 68 ? 14.220 1.821 -3.123 1.00 84.56 68 SER A C 1
ATOM 542 O O . SER A 1 68 ? 13.738 2.939 -3.312 1.00 84.56 68 SER A O 1
ATOM 544 N N . ARG A 1 69 ? 14.476 1.001 -4.151 1.00 84.88 69 ARG A N 1
ATOM 545 C CA . ARG A 1 69 ? 14.023 1.268 -5.523 1.00 84.88 69 ARG A CA 1
ATOM 546 C C . ARG A 1 69 ? 12.501 1.145 -5.617 1.00 84.88 69 ARG A C 1
ATOM 548 O O . ARG A 1 69 ? 11.868 1.988 -6.243 1.00 84.88 69 ARG A O 1
ATOM 555 N N . MET A 1 70 ? 11.931 0.128 -4.976 1.00 85.56 70 MET A N 1
ATOM 556 C CA . MET A 1 70 ? 10.487 -0.061 -4.899 1.00 85.56 70 MET A CA 1
ATOM 557 C C . MET A 1 70 ? 9.813 1.036 -4.068 1.00 85.56 70 MET A C 1
ATOM 559 O O . MET A 1 70 ? 8.802 1.581 -4.498 1.00 85.56 70 MET A O 1
ATOM 563 N N . SER A 1 71 ? 10.426 1.450 -2.954 1.00 86.56 71 SER A N 1
ATOM 564 C CA . SER A 1 71 ? 9.945 2.579 -2.145 1.00 86.56 71 SER A CA 1
ATOM 565 C C . SER A 1 71 ? 9.820 3.858 -2.978 1.00 86.56 71 SER A C 1
ATOM 567 O O . SER A 1 71 ? 8.786 4.522 -2.947 1.00 86.56 71 SER A O 1
ATOM 569 N N . ARG A 1 72 ? 10.830 4.157 -3.810 1.00 87.12 72 ARG A N 1
ATOM 570 C CA . ARG A 1 72 ? 10.781 5.287 -4.753 1.00 87.12 72 ARG A CA 1
ATOM 571 C C . ARG A 1 72 ? 9.669 5.135 -5.789 1.00 87.12 72 ARG A C 1
ATOM 573 O O . ARG A 1 72 ? 8.966 6.102 -6.071 1.00 87.12 72 ARG A O 1
ATOM 580 N N . LEU A 1 73 ? 9.474 3.931 -6.329 1.00 87.19 73 LEU A N 1
ATOM 581 C CA . LEU A 1 73 ? 8.386 3.673 -7.271 1.00 87.19 73 LEU A CA 1
ATOM 582 C C . LEU A 1 73 ? 7.011 3.917 -6.628 1.00 87.19 73 LEU A C 1
ATOM 584 O O . LEU A 1 73 ? 6.168 4.568 -7.241 1.00 87.19 73 LEU A O 1
ATOM 588 N N . PHE A 1 74 ? 6.795 3.455 -5.393 1.00 87.12 74 PHE A N 1
ATOM 589 C CA . PHE A 1 74 ? 5.532 3.644 -4.667 1.00 87.12 74 PHE A CA 1
ATOM 590 C C . PHE A 1 74 ? 5.196 5.123 -4.463 1.00 87.12 74 PHE A C 1
ATOM 592 O O . PHE A 1 74 ? 4.030 5.505 -4.491 1.00 87.12 74 PHE A O 1
ATOM 599 N N . GLN A 1 75 ? 6.211 5.962 -4.262 1.00 84.56 75 GLN A N 1
ATOM 600 C CA . GLN A 1 75 ? 6.028 7.398 -4.068 1.00 84.56 75 GLN A CA 1
ATOM 601 C C . GLN A 1 75 ? 5.736 8.144 -5.367 1.00 84.56 75 GLN A C 1
ATOM 603 O O . GLN A 1 75 ? 4.984 9.117 -5.350 1.00 84.56 75 GLN A O 1
ATOM 608 N N . GLN A 1 76 ? 6.371 7.726 -6.464 1.00 88.06 76 GLN A N 1
ATOM 609 C CA . GLN A 1 76 ? 6.424 8.494 -7.708 1.00 88.06 76 GLN A CA 1
ATOM 610 C C . GLN A 1 76 ? 5.391 8.041 -8.743 1.00 88.06 76 GLN A C 1
ATOM 612 O O . GLN A 1 76 ? 4.997 8.837 -9.595 1.00 88.06 76 GLN A O 1
ATOM 617 N N . SER A 1 77 ? 4.948 6.781 -8.696 1.00 87.75 77 SER A N 1
ATOM 618 C CA . SER A 1 77 ? 4.051 6.227 -9.709 1.00 87.75 77 SER A CA 1
ATOM 619 C C . SER A 1 77 ? 2.582 6.312 -9.304 1.00 87.75 77 SER A C 1
ATOM 621 O O . SER A 1 77 ? 2.096 5.585 -8.436 1.00 87.75 77 SER A O 1
ATOM 623 N N . ALA A 1 78 ? 1.835 7.142 -10.033 1.00 85.06 78 ALA A N 1
ATOM 624 C CA . ALA A 1 78 ? 0.382 7.221 -9.912 1.00 85.06 78 ALA A CA 1
ATOM 625 C C . ALA A 1 78 ? -0.318 5.902 -10.298 1.00 85.06 78 ALA A C 1
ATOM 627 O O . ALA A 1 78 ? -1.356 5.571 -9.726 1.00 85.06 78 ALA A O 1
ATOM 628 N N . SER A 1 79 ? 0.234 5.130 -11.242 1.00 84.94 79 SER A N 1
ATOM 629 C CA . SER A 1 79 ? -0.320 3.824 -11.635 1.00 84.94 79 SER A CA 1
ATOM 630 C C . SER A 1 79 ? -0.185 2.804 -10.505 1.00 84.94 79 SER A C 1
ATOM 632 O O . SER A 1 79 ? -1.124 2.055 -10.246 1.00 84.94 79 SER A O 1
ATOM 634 N N . VAL A 1 80 ? 0.956 2.795 -9.811 1.00 84.06 80 VAL A N 1
ATOM 635 C CA . VAL A 1 80 ? 1.197 1.918 -8.656 1.00 84.06 80 VAL A CA 1
ATOM 636 C C . VAL A 1 80 ? 0.318 2.327 -7.471 1.00 84.06 80 VAL A C 1
ATOM 638 O O . VAL A 1 80 ? -0.348 1.477 -6.885 1.00 84.06 80 VAL A O 1
ATOM 641 N N . ALA A 1 81 ? 0.207 3.628 -7.185 1.00 84.19 81 ALA A N 1
ATOM 642 C CA . ALA A 1 81 ? -0.718 4.140 -6.172 1.00 84.19 81 ALA A CA 1
ATOM 643 C C . ALA A 1 81 ? -2.177 3.751 -6.470 1.00 84.19 81 ALA A C 1
ATOM 645 O O . ALA A 1 81 ? -2.904 3.305 -5.581 1.00 84.19 81 ALA A O 1
ATOM 646 N N . LYS A 1 82 ? -2.606 3.860 -7.735 1.00 83.31 82 LYS A N 1
ATOM 647 C CA . LYS A 1 82 ? -3.938 3.414 -8.154 1.00 83.31 82 LYS A CA 1
ATOM 648 C C . LYS A 1 82 ? -4.125 1.916 -7.911 1.00 83.31 82 LYS A C 1
ATOM 650 O O . LYS A 1 82 ? -5.178 1.524 -7.424 1.00 83.31 82 LYS A O 1
ATOM 655 N N . TRP A 1 83 ? -3.124 1.092 -8.211 1.00 84.44 83 TRP A N 1
ATOM 656 C CA . TRP A 1 83 ? -3.222 -0.349 -7.991 1.00 84.44 83 TRP A CA 1
ATOM 657 C C . TRP A 1 83 ? -3.407 -0.716 -6.517 1.00 84.44 83 TRP A C 1
ATOM 659 O O . TRP A 1 83 ? -4.290 -1.508 -6.202 1.00 84.44 83 TRP A O 1
ATOM 669 N N . PHE A 1 84 ? -2.649 -0.099 -5.607 1.00 85.75 84 PHE A N 1
ATOM 670 C CA . PHE A 1 84 ? -2.837 -0.315 -4.168 1.00 85.75 84 PHE A CA 1
ATOM 671 C C . PHE A 1 84 ? -4.238 0.063 -3.701 1.00 85.75 84 PHE A C 1
ATOM 673 O O . PHE A 1 84 ? -4.851 -0.658 -2.913 1.00 85.75 84 PHE A O 1
ATOM 680 N N . LYS A 1 85 ? -4.759 1.180 -4.218 1.00 83.00 85 LYS A N 1
ATOM 681 C CA . LYS A 1 85 ? -6.128 1.605 -3.949 1.00 83.00 85 LYS A CA 1
ATOM 682 C C . LYS A 1 85 ? -7.140 0.582 -4.466 1.00 83.00 85 LYS A C 1
ATOM 684 O O . LYS A 1 85 ? -8.004 0.164 -3.703 1.00 83.00 85 LYS A O 1
ATOM 689 N N . ASP A 1 86 ? -7.033 0.180 -5.731 1.00 84.12 86 ASP A N 1
ATOM 690 C CA . ASP A 1 86 ? -7.956 -0.777 -6.346 1.00 84.12 86 ASP A CA 1
ATOM 691 C C . ASP A 1 86 ? -7.948 -2.110 -5.575 1.00 84.12 86 ASP A C 1
ATOM 693 O O . ASP A 1 86 ? -9.004 -2.697 -5.337 1.00 84.12 86 ASP A O 1
ATOM 697 N N . LEU A 1 87 ? -6.770 -2.567 -5.131 1.00 81.00 87 LEU A N 1
ATOM 698 C CA . LEU A 1 87 ? -6.642 -3.787 -4.337 1.00 81.00 87 LEU A CA 1
ATOM 699 C C . LEU A 1 87 ? -7.286 -3.637 -2.953 1.00 81.00 87 LEU A C 1
ATOM 701 O O . LEU A 1 87 ? -8.021 -4.521 -2.516 1.00 81.00 87 LEU A O 1
ATOM 705 N N . GLY A 1 88 ? -7.071 -2.501 -2.286 1.00 83.44 88 GLY A N 1
ATOM 706 C CA . GLY A 1 88 ? -7.732 -2.183 -1.020 1.00 83.44 88 GLY A CA 1
ATOM 707 C C . GLY A 1 88 ? -9.257 -2.131 -1.141 1.00 83.44 88 GLY A C 1
ATOM 708 O O . GLY A 1 88 ? -9.964 -2.654 -0.282 1.00 83.44 88 GLY A O 1
ATOM 709 N N . GLU A 1 89 ? -9.785 -1.560 -2.226 1.00 84.62 89 GLU A N 1
ATOM 710 C CA . GLU A 1 89 ? -11.227 -1.523 -2.497 1.00 84.62 89 GLU A CA 1
ATOM 711 C C . GLU A 1 89 ? -11.805 -2.925 -2.727 1.00 84.62 89 GLU A C 1
ATOM 713 O O . GLU A 1 89 ? -12.850 -3.257 -2.161 1.00 84.62 89 GLU A O 1
ATOM 718 N N . GLN A 1 90 ? -11.118 -3.773 -3.501 1.00 83.81 90 GLN A N 1
ATOM 719 C CA . GLN A 1 90 ? -11.520 -5.170 -3.712 1.00 83.81 90 GLN A CA 1
ATOM 720 C C . GLN A 1 90 ? -11.569 -5.955 -2.398 1.00 83.81 90 GLN A C 1
ATOM 722 O O . GLN A 1 90 ? -12.495 -6.736 -2.174 1.00 83.81 90 GLN A O 1
ATOM 727 N N . LEU A 1 91 ? -10.615 -5.685 -1.508 1.00 82.56 91 LEU A N 1
ATOM 728 C CA . LEU A 1 91 ? -10.545 -6.248 -0.164 1.00 82.56 91 LEU A CA 1
ATOM 729 C C . LEU A 1 91 ? -11.575 -5.688 0.813 1.00 82.56 91 LEU A C 1
ATOM 731 O O . LEU A 1 91 ? -11.728 -6.229 1.906 1.00 82.56 91 LEU A O 1
ATOM 735 N N . ARG A 1 92 ? -12.279 -4.608 0.451 1.00 86.50 92 ARG A N 1
ATOM 736 C CA . ARG A 1 92 ? -13.098 -3.816 1.383 1.00 86.50 92 ARG A CA 1
ATOM 737 C C . ARG A 1 92 ? -12.285 -3.358 2.597 1.00 86.50 92 ARG A C 1
ATOM 739 O O . ARG A 1 92 ? -12.792 -3.306 3.718 1.00 86.50 92 ARG A O 1
ATOM 746 N N . ALA A 1 93 ? -11.017 -3.029 2.360 1.00 86.88 93 ALA A N 1
ATOM 747 C CA . ALA A 1 93 ? -10.126 -2.510 3.375 1.00 86.88 93 ALA A CA 1
ATOM 748 C C . ALA A 1 93 ? -10.678 -1.193 3.926 1.00 86.88 93 ALA A C 1
ATOM 750 O O . ALA A 1 93 ? -11.100 -0.298 3.189 1.00 86.88 93 ALA A O 1
ATOM 751 N N . THR A 1 94 ? -10.641 -1.061 5.247 1.00 88.69 94 THR A N 1
ATOM 752 C CA . THR A 1 94 ? -10.906 0.215 5.910 1.00 88.69 94 THR A CA 1
ATOM 753 C C . THR A 1 94 ? -9.762 1.183 5.646 1.00 88.69 94 THR A C 1
ATOM 755 O O . THR A 1 94 ? -10.002 2.370 5.433 1.00 88.69 94 THR A O 1
ATOM 758 N N . ALA A 1 95 ? -8.531 0.675 5.617 1.00 87.12 95 ALA A N 1
ATOM 759 C CA . ALA A 1 95 ? -7.343 1.483 5.429 1.00 87.12 95 ALA A CA 1
ATOM 760 C C . ALA A 1 95 ? -6.240 0.709 4.694 1.00 87.12 95 ALA A C 1
ATOM 762 O O . ALA A 1 95 ? -6.075 -0.498 4.888 1.00 87.12 95 ALA A O 1
ATOM 763 N N . VAL A 1 96 ? -5.502 1.434 3.851 1.00 88.69 96 VAL A N 1
ATOM 764 C CA . VAL A 1 96 ? -4.373 0.921 3.065 1.00 88.69 96 VAL A CA 1
ATOM 765 C C . VAL A 1 96 ? -3.107 1.682 3.438 1.00 88.69 96 VAL A C 1
ATOM 767 O O . VAL A 1 96 ? -3.067 2.912 3.319 1.00 88.69 96 VAL A O 1
ATOM 770 N N . PHE A 1 97 ? -2.078 0.942 3.837 1.00 87.19 97 PHE A N 1
ATOM 771 C CA . PHE A 1 97 ? -0.779 1.457 4.248 1.00 87.19 97 PHE A CA 1
ATOM 772 C C . PHE A 1 97 ? 0.320 1.004 3.296 1.00 87.19 97 PHE A C 1
ATOM 774 O O . PHE A 1 97 ? 0.294 -0.106 2.768 1.00 87.19 97 PHE A O 1
ATOM 781 N N . LEU A 1 98 ? 1.302 1.875 3.105 1.00 87.56 98 LEU A N 1
ATOM 782 C CA . LEU A 1 98 ? 2.538 1.598 2.398 1.00 87.56 98 LEU A CA 1
ATOM 783 C C . LEU A 1 98 ? 3.693 1.715 3.382 1.00 87.56 98 LEU A C 1
ATOM 785 O O . LEU A 1 98 ? 3.885 2.773 3.977 1.00 87.56 98 LEU A O 1
ATOM 789 N N . HIS A 1 99 ? 4.489 0.667 3.518 1.00 86.06 99 HIS A N 1
ATOM 790 C CA . HIS A 1 99 ? 5.757 0.713 4.219 1.00 86.06 99 HIS A CA 1
ATOM 791 C C . HIS A 1 99 ? 6.890 0.905 3.208 1.00 86.06 99 HIS A C 1
ATOM 793 O O . HIS A 1 99 ? 7.132 0.073 2.330 1.00 86.06 99 HIS A O 1
ATOM 799 N N . LEU A 1 100 ? 7.560 2.046 3.320 1.00 82.00 100 LEU A N 1
ATOM 800 C CA . LEU A 1 100 ? 8.640 2.498 2.460 1.00 82.00 100 LEU A CA 1
ATOM 801 C C . LEU A 1 100 ? 9.951 2.339 3.232 1.00 82.00 100 LEU A C 1
ATOM 803 O O . LEU A 1 100 ? 10.195 3.086 4.173 1.00 82.00 100 LEU A O 1
ATOM 807 N N . GLU A 1 101 ? 10.820 1.418 2.810 1.00 74.31 101 GLU A N 1
ATOM 808 C CA . GLU A 1 101 ? 12.104 1.122 3.480 1.00 74.31 101 GLU A CA 1
ATOM 809 C C . GLU A 1 101 ? 12.906 2.385 3.875 1.00 74.31 101 GLU A C 1
ATOM 811 O O . GLU A 1 101 ? 13.532 2.424 4.929 1.00 74.31 101 GLU A O 1
ATOM 816 N N . ALA A 1 102 ? 12.872 3.433 3.042 1.00 63.72 102 ALA A N 1
ATOM 817 C CA . ALA A 1 102 ? 13.656 4.654 3.232 1.00 63.72 102 ALA A CA 1
ATOM 818 C C . ALA A 1 102 ? 12.923 5.788 3.978 1.00 63.72 102 ALA A C 1
ATOM 820 O O . ALA A 1 102 ? 13.576 6.714 4.449 1.00 63.72 102 ALA A O 1
ATOM 821 N N . GLU A 1 103 ? 11.590 5.754 4.054 1.00 66.00 103 GLU A N 1
ATOM 822 C CA . GLU A 1 103 ? 10.770 6.891 4.518 1.00 66.00 103 GLU A CA 1
ATOM 823 C C . GLU A 1 103 ? 9.705 6.507 5.555 1.00 66.00 103 GLU A C 1
ATOM 825 O O . GLU A 1 103 ? 8.956 7.363 6.021 1.00 66.00 103 GLU A O 1
ATOM 830 N N . GLY A 1 104 ? 9.643 5.236 5.952 1.00 72.19 104 GLY A N 1
ATOM 831 C CA . GLY A 1 104 ? 8.661 4.745 6.910 1.00 72.19 104 GLY A CA 1
ATOM 832 C C . GLY A 1 104 ? 7.284 4.564 6.278 1.00 72.19 104 GLY A C 1
ATOM 833 O O . GLY A 1 104 ? 7.161 4.087 5.151 1.00 72.19 104 GLY A O 1
ATOM 834 N N . TYR A 1 105 ? 6.226 4.886 7.015 1.00 71.56 105 TYR A N 1
ATOM 835 C CA . TYR A 1 105 ? 4.864 4.527 6.624 1.00 71.56 105 TYR A CA 1
ATOM 836 C C . TYR A 1 105 ? 4.127 5.690 5.964 1.00 71.56 105 TYR A C 1
ATOM 838 O O . TYR A 1 105 ? 4.094 6.811 6.481 1.00 71.56 105 TYR A O 1
ATOM 846 N N . ARG A 1 106 ? 3.461 5.394 4.849 1.00 77.44 106 ARG A N 1
ATOM 847 C CA . ARG A 1 106 ? 2.538 6.298 4.167 1.00 77.44 106 ARG A CA 1
ATOM 848 C C . ARG A 1 106 ? 1.146 5.692 4.131 1.00 77.44 106 ARG A C 1
ATOM 850 O O . ARG A 1 106 ? 0.948 4.542 3.753 1.00 77.44 106 ARG A O 1
ATOM 857 N N . PHE A 1 107 ? 0.170 6.499 4.493 1.00 74.12 107 PHE A N 1
ATOM 858 C CA . PHE A 1 107 ? -1.239 6.189 4.366 1.00 74.12 107 PHE A CA 1
ATOM 859 C C . PHE A 1 107 ? -1.724 6.548 2.961 1.00 74.12 107 PHE A C 1
ATOM 861 O O . PHE A 1 107 ? -1.388 7.626 2.472 1.00 74.12 107 PHE A O 1
ATOM 868 N N . LEU A 1 108 ? -2.465 5.650 2.305 1.00 75.62 108 LEU A N 1
ATOM 869 C CA . LEU A 1 108 ? -2.905 5.843 0.918 1.00 75.62 108 LEU A CA 1
ATOM 870 C C . LEU A 1 108 ? -4.410 6.130 0.804 1.00 75.62 108 LEU A C 1
ATOM 872 O O . LEU A 1 108 ? -4.837 6.990 0.028 1.00 75.62 1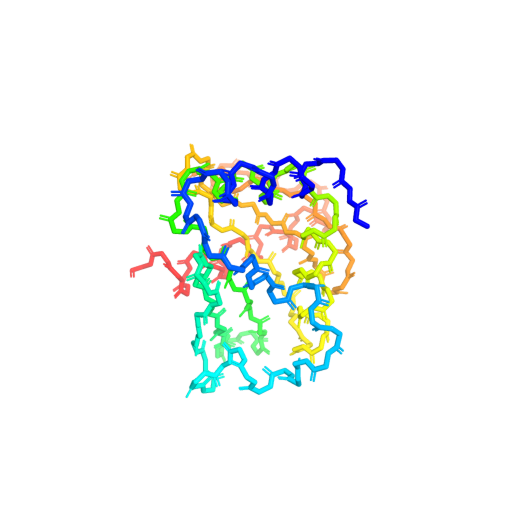08 LEU A O 1
ATOM 876 N N . THR A 1 109 ? -5.239 5.383 1.542 1.00 78.69 109 THR A N 1
ATOM 877 C CA . THR A 1 109 ? -6.701 5.542 1.486 1.00 78.69 109 THR A CA 1
ATOM 878 C C . THR A 1 109 ? -7.384 5.205 2.802 1.00 78.69 109 THR A C 1
ATOM 880 O O . THR A 1 109 ? -6.981 4.262 3.483 1.00 78.69 109 THR A O 1
ATOM 883 N N . LEU A 1 110 ? -8.478 5.921 3.077 1.00 79.12 110 LEU A N 1
ATOM 884 C CA . LEU A 1 110 ? -9.417 5.679 4.171 1.00 79.12 110 LEU A CA 1
ATOM 885 C C . LEU A 1 110 ? -10.811 5.418 3.610 1.00 79.12 110 LEU A C 1
ATOM 887 O O . LEU A 1 110 ? -11.389 6.300 2.974 1.00 79.12 110 LEU A O 1
ATOM 891 N N . GLN A 1 111 ? -11.374 4.236 3.856 1.00 78.06 111 GLN A N 1
ATOM 892 C CA . GLN A 1 111 ? -12.709 3.856 3.376 1.00 78.06 111 GLN A CA 1
ATOM 893 C C . GLN A 1 111 ? -12.868 4.106 1.859 1.00 78.06 111 GLN A C 1
ATOM 895 O O . GLN A 1 111 ? -13.861 4.677 1.405 1.00 78.06 111 GLN A O 1
ATOM 900 N N . GLY A 1 112 ? -11.835 3.776 1.074 1.00 71.19 112 GLY A N 1
ATOM 901 C CA . GLY A 1 112 ? -11.775 4.006 -0.379 1.00 71.19 112 GLY A CA 1
ATOM 902 C C . GLY A 1 112 ? -11.541 5.463 -0.814 1.00 71.19 112 GLY A C 1
ATOM 903 O O . GLY A 1 112 ? -11.320 5.739 -1.999 1.00 71.19 112 GLY A O 1
ATOM 904 N N . LYS A 1 113 ? -11.540 6.427 0.115 1.00 77.94 113 LYS A N 1
ATOM 905 C CA . LYS A 1 113 ? -11.216 7.825 -0.191 1.00 77.94 113 LYS A CA 1
ATOM 906 C C . LYS A 1 113 ? -9.699 8.025 -0.191 1.00 77.94 113 LYS A C 1
ATOM 908 O O . LYS A 1 113 ? -9.052 7.622 0.776 1.00 77.94 113 LYS A O 1
ATOM 913 N N . PRO A 1 114 ? -9.128 8.656 -1.237 1.00 70.88 114 PRO A N 1
ATOM 914 C CA . PRO A 1 114 ? -7.718 9.022 -1.252 1.00 70.88 114 PRO A CA 1
ATOM 915 C C . PRO A 1 114 ? -7.390 9.890 -0.046 1.00 70.88 114 PRO A C 1
ATOM 917 O O . PRO A 1 114 ? -8.061 10.895 0.199 1.00 70.88 114 PRO A O 1
ATOM 920 N N . MET A 1 115 ? -6.373 9.488 0.701 1.00 72.12 115 MET A N 1
ATOM 921 C CA . MET A 1 115 ? -5.886 10.249 1.832 1.00 72.12 115 MET A CA 1
ATOM 922 C C . MET A 1 115 ? -4.406 9.970 1.987 1.00 72.12 115 MET A C 1
ATOM 924 O O . MET A 1 115 ? -4.024 8.842 2.267 1.00 72.12 115 MET A O 1
ATOM 928 N N . GLU A 1 116 ? -3.593 11.0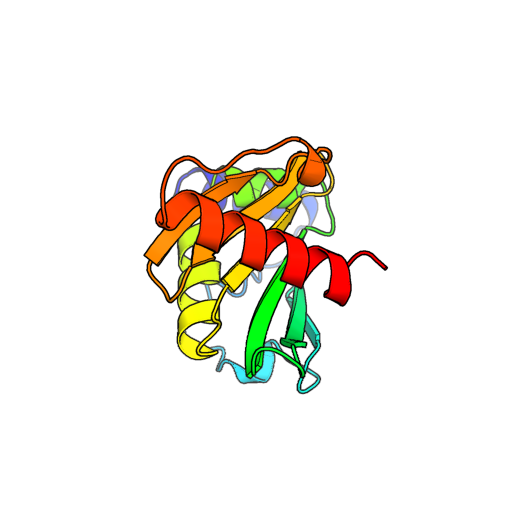03 1.811 1.00 65.62 116 GLU A N 1
ATOM 929 C CA . GLU A 1 116 ? -2.160 10.902 2.029 1.00 65.62 116 GLU A CA 1
ATOM 930 C C . GLU A 1 116 ? -1.815 11.479 3.395 1.00 65.62 116 GLU A C 1
ATOM 932 O O . GLU A 1 116 ? -2.082 12.647 3.678 1.00 65.62 116 GLU A O 1
ATOM 937 N N . ALA A 1 117 ? -1.229 10.643 4.243 1.00 65.94 117 ALA A N 1
ATOM 938 C CA . ALA A 1 117 ? -0.645 11.054 5.509 1.00 65.94 117 ALA A CA 1
ATOM 939 C C . ALA A 1 117 ? 0.645 10.265 5.738 1.00 65.94 117 ALA A C 1
ATOM 941 O O . ALA A 1 117 ? 0.725 9.088 5.384 1.00 65.94 117 ALA A O 1
ATOM 942 N N . THR A 1 118 ? 1.647 10.905 6.326 1.00 66.81 118 THR A N 1
ATOM 943 C CA . THR A 1 118 ? 2.853 10.220 6.798 1.00 66.81 118 THR A CA 1
ATOM 944 C C . THR A 1 118 ? 2.665 9.915 8.274 1.00 66.81 118 THR A C 1
ATOM 946 O O . THR A 1 118 ? 2.228 10.786 9.030 1.00 66.81 118 THR A O 1
ATOM 949 N N . LEU A 1 119 ? 2.962 8.681 8.679 1.00 63.66 119 LEU A N 1
ATOM 950 C CA . LEU A 1 119 ? 2.996 8.327 10.093 1.00 63.66 119 LEU A CA 1
ATOM 951 C C . LEU A 1 119 ? 4.239 8.987 10.702 1.00 63.66 119 LEU A C 1
ATOM 953 O O . LEU A 1 119 ? 5.358 8.535 10.466 1.00 63.66 119 LEU A O 1
ATOM 957 N N . ASP A 1 120 ? 4.053 10.083 11.431 1.00 61.41 120 ASP A N 1
ATOM 958 C CA . ASP A 1 120 ? 5.123 10.637 12.258 1.00 61.41 120 ASP A CA 1
ATOM 959 C C . ASP A 1 120 ? 5.203 9.820 13.555 1.00 61.41 120 ASP A C 1
ATOM 961 O O . ASP A 1 120 ? 4.167 9.479 14.127 1.00 61.41 120 ASP A O 1
ATOM 965 N N . GLN A 1 121 ? 6.413 9.513 14.028 1.00 53.56 121 GLN A N 1
ATOM 966 C CA . GLN A 1 121 ? 6.651 8.664 15.210 1.00 53.56 121 GLN A CA 1
ATOM 967 C C . GLN A 1 121 ? 6.102 9.279 16.515 1.00 53.56 121 GLN A C 1
ATOM 969 O O . GLN A 1 121 ? 6.065 8.624 17.551 1.00 53.56 121 GLN A O 1
ATOM 974 N N . ASP A 1 122 ? 5.648 10.532 16.465 1.00 54.91 122 ASP A N 1
ATOM 975 C CA . ASP A 1 122 ? 5.082 11.297 17.574 1.00 54.91 122 ASP A CA 1
ATOM 976 C C . ASP A 1 122 ? 3.535 11.389 17.524 1.00 54.91 122 ASP A C 1
ATOM 978 O O . ASP A 1 122 ? 2.956 12.441 17.821 1.00 54.91 122 ASP A O 1
ATOM 982 N N . LEU A 1 123 ? 2.824 10.305 17.172 1.00 58.56 123 LEU A N 1
ATOM 983 C CA . LEU A 1 123 ? 1.345 10.280 17.155 1.00 58.56 123 LEU A CA 1
ATOM 984 C C . LEU A 1 123 ? 0.719 10.757 18.476 1.00 58.56 123 LEU A C 1
ATOM 986 O O . LEU A 1 123 ? -0.307 11.436 18.469 1.00 58.56 123 LEU A O 1
ATOM 990 N N . ASP A 1 124 ? 1.360 10.472 19.610 1.00 55.62 124 ASP A N 1
ATOM 991 C CA . ASP A 1 124 ? 0.867 10.861 20.935 1.00 55.62 124 ASP A CA 1
ATOM 992 C C . ASP A 1 124 ? 0.965 12.362 21.236 1.00 55.62 124 ASP A C 1
ATOM 994 O O . ASP A 1 124 ? 0.329 12.847 22.173 1.00 55.62 124 ASP A O 1
ATOM 998 N N . LYS A 1 125 ? 1.711 13.129 20.432 1.00 58.25 125 LYS A N 1
ATOM 999 C CA . LYS A 1 125 ? 1.775 14.596 20.545 1.00 58.25 125 LYS A CA 1
ATOM 1000 C C . LYS A 1 125 ? 0.741 15.293 19.660 1.00 58.25 125 LYS A C 1
ATOM 1002 O O . LYS A 1 125 ? 0.515 16.500 19.812 1.00 58.25 125 LYS A O 1
ATOM 1007 N N . GLN A 1 126 ? 0.098 14.563 18.748 1.00 63.38 126 GLN A N 1
ATOM 1008 C CA . GLN A 1 126 ? -0.884 15.131 17.834 1.00 63.38 126 GLN A CA 1
ATOM 1009 C C . GLN A 1 126 ? -2.226 15.344 18.543 1.00 63.38 126 GLN A C 1
ATOM 1011 O O . GLN A 1 126 ? -2.843 14.420 19.066 1.00 63.38 126 GLN A O 1
ATOM 1016 N N . HIS A 1 127 ? -2.697 16.590 18.530 1.00 66.88 127 HIS A N 1
ATOM 1017 C CA . HIS A 1 127 ? -4.010 16.971 19.040 1.00 66.88 127 HIS A CA 1
ATOM 1018 C C . HIS A 1 127 ? -4.927 17.256 17.846 1.00 66.88 127 HIS A C 1
ATOM 1020 O O . HIS A 1 127 ? -4.859 18.351 17.277 1.00 66.88 127 HIS A O 1
ATOM 1026 N N . PRO A 1 128 ? -5.749 16.287 17.407 1.00 68.69 128 PRO A N 1
ATOM 1027 C CA . PRO A 1 128 ? -6.585 16.474 16.237 1.00 68.69 128 PRO A CA 1
ATOM 1028 C C . PRO A 1 128 ? -7.640 17.540 16.526 1.00 68.69 128 PRO A C 1
ATOM 1030 O O . PRO A 1 128 ? -8.427 17.435 17.463 1.00 68.69 128 PRO A O 1
ATOM 1033 N N . THR A 1 129 ? -7.668 18.580 15.700 1.00 72.69 129 THR A N 1
ATOM 1034 C CA . THR A 1 129 ? -8.634 19.684 15.812 1.00 72.69 129 THR A CA 1
ATOM 1035 C C . THR A 1 129 ? -9.871 19.475 14.941 1.00 72.69 129 THR A C 1
ATOM 1037 O O . THR A 1 129 ? -10.796 20.284 14.969 1.00 72.69 129 THR A O 1
ATOM 1040 N N . THR A 1 130 ? -9.905 18.391 14.159 1.00 73.31 130 THR A N 1
ATOM 1041 C CA . THR A 1 130 ? -11.006 18.068 13.249 1.00 73.31 130 THR A CA 1
ATOM 1042 C C . THR A 1 130 ? -11.398 16.595 13.369 1.00 73.31 130 THR A C 1
ATOM 1044 O O . THR A 1 130 ? -10.524 15.760 13.603 1.00 73.31 130 THR A O 1
ATOM 1047 N N . PRO A 1 131 ? -12.675 16.240 13.128 1.00 74.25 131 PRO A N 1
ATOM 1048 C CA . PRO A 1 131 ? -13.113 14.842 13.115 1.00 74.25 131 PRO A CA 1
ATOM 1049 C C . PRO A 1 131 ? -12.333 13.970 12.120 1.00 74.25 131 PRO A C 1
ATOM 1051 O O . PRO A 1 131 ? -12.069 12.804 12.393 1.00 74.25 131 PRO A O 1
ATOM 1054 N N . ALA A 1 132 ? -11.930 14.542 10.980 1.00 70.19 132 ALA A N 1
ATOM 1055 C CA . ALA A 1 132 ? -11.112 13.848 9.990 1.00 70.19 132 ALA A CA 1
ATOM 1056 C C . ALA A 1 132 ? -9.712 13.522 10.534 1.00 70.19 132 ALA A C 1
ATOM 1058 O O . ALA A 1 132 ? -9.237 12.406 10.355 1.00 70.19 132 ALA A O 1
ATOM 1059 N N . ALA A 1 133 ? -9.075 14.462 11.239 1.00 71.38 133 ALA A N 1
ATOM 1060 C CA . ALA A 1 133 ? -7.779 14.227 11.871 1.00 71.38 133 ALA A CA 1
ATOM 1061 C C . ALA A 1 133 ? -7.870 13.196 13.009 1.00 71.38 133 ALA A C 1
ATOM 1063 O O . ALA A 1 133 ? -6.976 12.367 13.146 1.00 71.38 133 ALA A O 1
ATOM 1064 N N . THR A 1 134 ? -8.959 13.204 13.788 1.00 77.75 134 THR A N 1
ATOM 1065 C CA . THR A 1 134 ? -9.194 12.201 14.840 1.00 77.75 134 THR A CA 1
ATOM 1066 C C . THR A 1 134 ? -9.278 10.799 14.252 1.00 77.75 134 THR A C 1
ATOM 1068 O O . THR A 1 134 ? -8.610 9.891 14.735 1.00 77.75 134 THR A O 1
ATOM 1071 N N . LEU A 1 135 ? -10.040 10.641 13.168 1.00 75.62 135 LEU A N 1
ATOM 1072 C CA . LEU A 1 135 ? -10.201 9.355 12.502 1.00 75.62 135 LEU A CA 1
ATOM 1073 C C . LEU A 1 135 ? -8.869 8.832 11.942 1.00 75.62 135 LEU A C 1
ATOM 1075 O O . LEU A 1 135 ? -8.566 7.655 12.099 1.00 75.62 135 LEU A O 1
ATOM 1079 N N . VAL A 1 136 ? -8.043 9.696 11.343 1.00 74.81 136 VAL A N 1
ATOM 1080 C CA . VAL A 1 136 ? -6.694 9.314 10.880 1.00 74.81 136 VAL A CA 1
ATOM 1081 C C . VAL A 1 136 ? -5.836 8.804 12.030 1.00 74.81 136 VAL A C 1
ATOM 1083 O O . VAL A 1 136 ? -5.244 7.738 11.912 1.00 74.81 136 VAL A O 1
ATOM 1086 N N . LEU A 1 137 ? -5.802 9.525 13.151 1.00 77.88 137 LEU A N 1
ATOM 1087 C CA . LEU A 1 137 ? -5.043 9.127 14.338 1.00 77.88 137 LEU A CA 1
ATOM 1088 C C . LEU A 1 137 ? -5.494 7.779 14.903 1.00 77.88 137 LEU A C 1
ATOM 1090 O O . LEU A 1 137 ? -4.658 6.964 15.287 1.00 77.88 137 LEU A O 1
ATOM 1094 N N . GLU A 1 138 ? -6.800 7.517 14.929 1.00 79.50 138 GLU A N 1
ATOM 1095 C CA . GLU A 1 138 ? -7.336 6.214 15.327 1.00 79.50 138 GLU A CA 1
ATOM 1096 C C . GLU A 1 138 ? -6.865 5.092 14.395 1.00 79.50 138 GLU A C 1
ATOM 1098 O O . GLU A 1 138 ? -6.474 4.031 14.882 1.00 79.50 138 GLU A O 1
ATOM 1103 N N . MET A 1 139 ? -6.839 5.329 13.078 1.00 79.06 139 MET A N 1
ATOM 1104 C CA . MET A 1 139 ? -6.351 4.337 12.110 1.00 79.06 139 MET A CA 1
ATOM 1105 C C . MET A 1 139 ? -4.849 4.099 12.239 1.00 79.06 139 MET A C 1
ATOM 1107 O O . MET A 1 139 ? -4.408 2.954 12.202 1.00 79.06 139 MET A O 1
ATOM 1111 N N . CYS A 1 140 ? -4.070 5.164 12.421 1.00 76.94 140 CYS A N 1
ATOM 1112 C CA . CYS A 1 140 ? -2.632 5.089 12.650 1.00 76.94 140 CYS A CA 1
ATOM 1113 C C . CYS A 1 140 ? -2.312 4.254 13.897 1.00 76.94 140 CYS A C 1
ATOM 1115 O O . CYS A 1 140 ? -1.495 3.341 13.836 1.00 76.94 140 CYS A O 1
ATOM 1117 N N . ARG A 1 141 ? -3.034 4.488 14.999 1.00 79.00 141 ARG A N 1
ATOM 1118 C CA . ARG A 1 141 ? -2.919 3.681 16.223 1.00 79.00 141 ARG A CA 1
ATOM 1119 C C . ARG A 1 141 ? -3.357 2.234 16.016 1.00 79.00 141 ARG A C 1
ATOM 1121 O O . ARG A 1 141 ? -2.762 1.329 16.590 1.00 79.00 141 ARG A O 1
ATOM 1128 N N . GLY A 1 142 ? -4.409 2.004 15.229 1.00 77.44 142 GLY A N 1
ATOM 1129 C CA . GLY A 1 142 ? -4.832 0.659 14.835 1.00 77.44 142 GLY A CA 1
ATOM 1130 C C . GLY A 1 142 ? -3.716 -0.090 14.113 1.00 77.44 142 GLY A C 1
ATOM 1131 O O . GLY A 1 142 ? -3.385 -1.207 14.492 1.00 77.44 142 GLY A O 1
ATOM 1132 N N . TYR A 1 143 ? -3.080 0.563 13.142 1.00 76.62 143 TYR A N 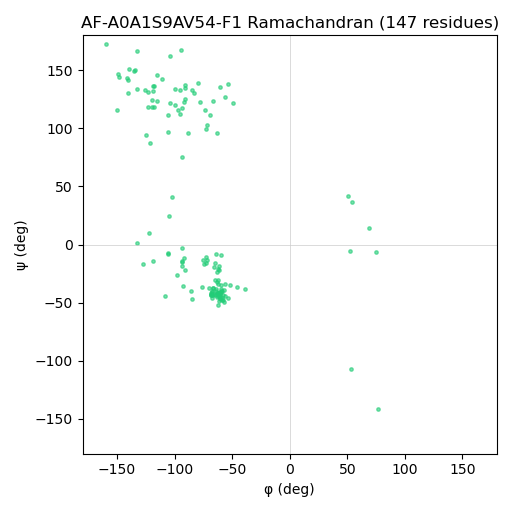1
ATOM 1133 C CA . TYR A 1 143 ? -1.945 0.013 12.412 1.00 76.62 143 TYR A CA 1
ATOM 1134 C C . TYR A 1 143 ? -0.741 -0.280 13.311 1.00 76.62 143 TYR A C 1
ATOM 1136 O O . TYR A 1 143 ? -0.219 -1.390 13.266 1.00 76.62 143 TYR A O 1
ATOM 1144 N N . GLU A 1 144 ? -0.331 0.666 14.164 1.00 77.81 144 GLU A N 1
ATOM 1145 C CA . GLU A 1 144 ? 0.774 0.452 15.110 1.00 77.81 144 GLU A CA 1
ATOM 1146 C C . GLU A 1 144 ? 0.560 -0.799 15.959 1.00 77.81 144 GLU A C 1
ATOM 1148 O O . GLU A 1 144 ? 1.460 -1.627 16.056 1.00 77.81 144 GLU A O 1
ATOM 1153 N N . ARG A 1 145 ? -0.649 -0.982 16.507 1.00 79.31 145 ARG A N 1
ATOM 1154 C CA . ARG A 1 145 ? -0.992 -2.158 17.323 1.00 79.31 145 ARG A CA 1
ATOM 1155 C C . ARG A 1 145 ? -0.899 -3.484 16.570 1.00 79.31 145 ARG A C 1
ATOM 1157 O O . ARG A 1 145 ? -0.687 -4.511 17.204 1.00 79.31 145 ARG A O 1
ATOM 1164 N N . LEU A 1 146 ? -1.155 -3.470 15.268 1.00 77.88 146 LEU A N 1
ATOM 1165 C CA . LEU A 1 146 ? -1.271 -4.674 14.448 1.00 77.88 146 LEU A CA 1
ATOM 1166 C C . LEU A 1 146 ? 0.053 -5.068 13.787 1.00 77.88 146 LEU A C 1
ATOM 1168 O O . LEU A 1 146 ? 0.343 -6.252 13.649 1.00 77.88 146 LEU A O 1
ATOM 1172 N N . TYR A 1 147 ? 0.854 -4.080 13.390 1.00 72.94 147 TYR A N 1
ATOM 1173 C CA . TYR A 1 147 ? 2.007 -4.301 12.518 1.00 72.94 147 TYR A CA 1
ATOM 1174 C C . TYR A 1 147 ? 3.354 -3.913 13.142 1.00 72.94 147 TYR A C 1
ATOM 1176 O O . TYR A 1 147 ? 4.383 -4.291 12.589 1.00 72.94 147 TYR A O 1
ATOM 1184 N N . LEU A 1 148 ? 3.383 -3.157 14.251 1.00 71.75 148 LEU A N 1
ATOM 1185 C CA . LEU A 1 148 ? 4.619 -2.575 14.811 1.00 71.75 148 LEU A CA 1
ATOM 1186 C C . LEU A 1 148 ? 4.928 -2.982 16.264 1.00 71.75 148 LEU A C 1
ATOM 1188 O O . LEU A 1 148 ? 5.829 -2.395 16.864 1.00 71.75 148 LEU A O 1
ATOM 1192 N N . VAL A 1 149 ? 4.204 -3.961 16.822 1.00 59.28 149 VAL A N 1
ATOM 1193 C CA . VAL A 1 149 ? 4.365 -4.462 18.207 1.00 59.28 149 VAL A CA 1
ATOM 1194 C C . VAL A 1 149 ? 5.286 -5.674 18.278 1.00 59.28 149 VAL A C 1
ATOM 1196 O O . VAL A 1 149 ? 5.122 -6.588 17.442 1.00 59.28 149 VAL A O 1
#

Mean predicted aligned error: 8.13 Å

Nearest PDB structures (foldseek):
  5zwy-assembly1_B  TM=3.998E-01  e=3.581E-02  Leishmania donovani BPK282A1
  2eb0-assembly1_B  TM=5.004E-01  e=4.127E-01  Methanocaldococcus jannaschii DSM 2661
  5zwy-assembly1_A  TM=4.217E-01  e=1.374E-01  Leishmania donovani BPK282A1
  1wpp-assembly1_B  TM=4.308E-01  e=3.883E-01  Streptococcus gordonii str. Challis
  6wts-assembly1_C  TM=4.847E-01  e=8.593E-01  Paraclostridium sordellii

Radius of gyration: 15.93 Å; Cα contacts (8 Å, |Δi|>4): 212; chains: 1; bounding box: 33×37×41 Å